Protein AF-A0A526QXQ3-F1 (afdb_monomer)

Mean predicted aligned error: 9.81 Å

Nearest PDB structures (foldseek):
  3kre-assembly1_A  TM=9.508E-01  e=3.553E-11  Ehrlichia chaffeensis str. Arkansas
  2gqs-assembly1_B  TM=9.693E-01  e=1.614E-09  Escherichia coli
  2ywv-assembly1_A  TM=9.754E-01  e=3.874E-09  Geobacillus kaustophilus
  3nua-assembly1_A  TM=9.742E-01  e=3.419E-09  Clostridium perfringens ATCC 13124
  4o7n-assembly1_A  TM=9.522E-01  e=7.329E-08  Pyrococcus horikoshii OT3

pLDDT: mean 88.48, std 16.42, range [39.19, 98.62]

Radius of gyration: 23.47 Å; Cα contacts (8 Å, |Δi|>4): 125; chains: 1; bounding box: 79×50×49 Å

Sequence (128 aa):
ITAFGWASPQEIDDVMALAIRVNDFLSGLFMGVGIQLADFKIECGRLFEGDMMRIVVADEISPDSCRLWDVNTQDKLDKDRFRRDMGGLVEAYQEVARRLGIMNENEPPRPTGPVLVASTEPPKGLKH

Structure (mmCIF, N/CA/C/O backbone):
data_AF-A0A526QXQ3-F1
#
_entry.id   AF-A0A526QXQ3-F1
#
loop_
_atom_site.group_PDB
_atom_site.id
_atom_site.type_symbol
_atom_site.label_atom_id
_atom_site.label_alt_id
_atom_site.label_comp_id
_atom_site.label_asym_id
_atom_site.label_entity_id
_atom_site.label_seq_id
_atom_site.pdbx_PDB_ins_code
_atom_site.Cartn_x
_atom_site.Cartn_y
_atom_site.Cartn_z
_atom_site.occupancy
_atom_site.B_iso_or_equiv
_atom_site.auth_seq_id
_atom_site.auth_comp_id
_atom_site.auth_asym_id
_atom_site.auth_atom_id
_atom_site.pdbx_PDB_model_num
ATOM 1 N N . ILE A 1 1 ? 14.243 -12.162 -9.653 1.00 90.50 1 ILE A N 1
ATOM 2 C CA . ILE A 1 1 ? 13.542 -11.261 -10.601 1.00 90.50 1 ILE A CA 1
ATOM 3 C C . ILE A 1 1 ? 14.246 -11.262 -11.959 1.00 90.50 1 ILE A C 1
ATOM 5 O O . ILE A 1 1 ? 13.691 -11.816 -12.898 1.00 90.50 1 ILE A O 1
ATOM 9 N N . THR A 1 2 ? 15.484 -10.764 -12.061 1.00 95.88 2 THR A N 1
ATOM 10 C CA . THR A 1 2 ? 16.239 -10.698 -13.333 1.00 95.88 2 THR A CA 1
ATOM 11 C C . THR A 1 2 ? 16.529 -12.065 -13.962 1.00 95.88 2 THR A C 1
ATOM 13 O O . THR A 1 2 ? 16.314 -12.239 -15.154 1.00 95.88 2 THR A O 1
ATOM 16 N N . ALA A 1 3 ? 16.928 -13.066 -13.167 1.00 97.12 3 ALA A N 1
ATOM 17 C CA . ALA A 1 3 ? 17.211 -14.425 -13.653 1.00 97.12 3 ALA A CA 1
ATOM 18 C C . ALA A 1 3 ? 16.010 -15.116 -14.332 1.00 97.12 3 ALA A C 1
ATOM 20 O O . ALA A 1 3 ? 16.196 -15.980 -15.179 1.00 97.12 3 ALA A O 1
ATOM 21 N N . PHE A 1 4 ? 14.785 -14.721 -13.971 1.00 96.88 4 PHE A N 1
ATOM 22 C CA . PHE A 1 4 ? 13.547 -15.237 -14.562 1.00 96.88 4 PHE A CA 1
ATOM 23 C C . PHE A 1 4 ? 12.994 -14.329 -15.673 1.00 96.88 4 PHE A C 1
ATOM 25 O O . PHE A 1 4 ? 11.927 -14.607 -16.211 1.00 96.88 4 PHE A O 1
ATOM 32 N N . GLY A 1 5 ? 13.681 -13.229 -16.001 1.00 95.69 5 GLY A N 1
ATOM 33 C CA . GLY A 1 5 ? 13.248 -12.285 -17.033 1.00 95.69 5 GLY A CA 1
ATOM 34 C C . GLY A 1 5 ? 11.968 -11.512 -16.701 1.00 95.69 5 GLY A C 1
ATOM 35 O O . GLY A 1 5 ? 11.345 -10.965 -17.602 1.00 95.69 5 GLY A O 1
ATOM 36 N N . TRP A 1 6 ? 11.545 -11.460 -15.432 1.00 96.75 6 TRP A N 1
ATOM 37 C CA . TRP A 1 6 ? 10.298 -10.780 -15.051 1.00 96.75 6 TRP A CA 1
ATOM 38 C C . TRP A 1 6 ? 10.405 -9.255 -15.151 1.00 96.75 6 TRP A C 1
ATOM 40 O O . TRP A 1 6 ? 9.455 -8.590 -15.567 1.00 96.75 6 TRP A O 1
ATOM 50 N N . ALA A 1 7 ? 11.573 -8.716 -14.801 1.00 96.81 7 ALA A N 1
ATOM 51 C CA . ALA A 1 7 ? 11.900 -7.304 -14.926 1.00 96.81 7 ALA A CA 1
ATOM 52 C C . ALA A 1 7 ? 13.401 -7.114 -15.176 1.00 96.81 7 ALA A C 1
ATOM 54 O O . ALA A 1 7 ? 14.230 -7.886 -14.673 1.00 96.81 7 ALA A O 1
ATOM 55 N N . SER A 1 8 ? 13.735 -6.088 -15.955 1.00 97.06 8 SER A N 1
ATOM 56 C CA . SER A 1 8 ? 15.105 -5.612 -16.156 1.00 97.06 8 SER A CA 1
ATOM 57 C C . SER A 1 8 ? 15.619 -4.863 -14.916 1.00 97.06 8 SER A C 1
ATOM 59 O O . SER A 1 8 ? 14.811 -4.411 -14.105 1.00 97.06 8 SER A O 1
ATOM 61 N N . PRO A 1 9 ? 16.945 -4.689 -14.749 1.00 97.50 9 PRO A N 1
ATOM 62 C CA . PRO A 1 9 ? 17.493 -3.876 -13.661 1.00 97.50 9 PRO A CA 1
ATOM 63 C C . PRO A 1 9 ? 16.900 -2.460 -13.598 1.00 97.50 9 PRO A C 1
ATOM 65 O O . PRO A 1 9 ? 16.506 -2.026 -12.524 1.00 97.50 9 PRO A O 1
ATOM 68 N N . GLN A 1 10 ? 16.732 -1.799 -14.750 1.00 96.50 10 GLN A N 1
ATOM 69 C CA . GLN A 1 10 ? 16.133 -0.463 -14.826 1.00 96.50 10 GLN A CA 1
ATOM 70 C C . GLN A 1 10 ? 14.687 -0.448 -14.312 1.00 96.50 10 GLN A C 1
ATOM 72 O O . GLN A 1 10 ? 14.309 0.422 -13.538 1.00 96.50 10 GLN A O 1
ATOM 77 N N . GLU A 1 11 ? 13.882 -1.441 -14.698 1.00 97.19 11 GLU A N 1
ATOM 78 C CA . GLU A 1 11 ? 12.501 -1.550 -14.215 1.00 97.19 11 GLU A CA 1
ATOM 79 C C . GLU A 1 11 ? 12.444 -1.823 -12.709 1.00 97.19 11 GLU A C 1
ATOM 81 O O . GLU A 1 11 ? 11.530 -1.355 -12.039 1.00 97.19 11 GLU A O 1
ATOM 86 N N . ILE A 1 12 ? 13.407 -2.570 -12.159 1.00 97.69 12 ILE A N 1
ATOM 87 C CA . ILE A 1 12 ? 13.500 -2.801 -10.712 1.00 97.69 12 ILE A CA 1
ATOM 88 C C . ILE A 1 12 ? 13.806 -1.488 -9.986 1.00 97.69 12 ILE A C 1
ATOM 90 O O . ILE A 1 12 ? 13.164 -1.208 -8.974 1.00 97.69 12 ILE A O 1
ATOM 94 N N . ASP A 1 13 ? 14.721 -0.670 -10.508 1.00 97.69 13 ASP A N 1
ATOM 95 C CA . ASP A 1 13 ? 15.025 0.651 -9.948 1.00 97.69 13 ASP A CA 1
ATOM 96 C C . ASP A 1 13 ? 13.797 1.574 -9.982 1.00 97.69 13 ASP A C 1
ATOM 98 O O . ASP A 1 13 ? 13.466 2.203 -8.971 1.00 97.69 13 ASP A O 1
ATOM 102 N N . ASP A 1 14 ? 13.053 1.581 -11.091 1.00 97.50 14 ASP A N 1
ATOM 103 C CA . ASP A 1 14 ? 11.811 2.350 -11.225 1.00 97.50 14 ASP A CA 1
ATOM 104 C C . ASP A 1 14 ? 10.724 1.862 -10.248 1.00 97.50 14 ASP A C 1
ATOM 106 O O . ASP A 1 14 ? 10.043 2.676 -9.617 1.00 97.50 14 ASP A O 1
ATOM 110 N N . VAL A 1 15 ? 10.577 0.541 -10.068 1.00 98.19 15 VAL A N 1
ATOM 111 C CA . VAL A 1 15 ? 9.657 -0.056 -9.081 1.00 98.19 15 VAL A CA 1
ATOM 112 C C . VAL A 1 15 ? 10.057 0.330 -7.655 1.00 98.19 15 VAL A C 1
ATOM 114 O O . VAL A 1 15 ? 9.186 0.685 -6.861 1.00 98.19 15 VAL A O 1
ATOM 117 N N . MET A 1 16 ? 11.350 0.302 -7.314 1.00 97.94 16 MET A N 1
ATOM 118 C CA . MET A 1 16 ? 11.830 0.704 -5.985 1.00 97.94 16 MET A CA 1
ATOM 119 C C . MET A 1 16 ? 11.553 2.184 -5.713 1.00 97.94 16 MET A C 1
ATOM 121 O O . MET A 1 16 ? 11.018 2.527 -4.657 1.00 97.94 16 MET A O 1
ATOM 125 N N . ALA A 1 17 ? 11.855 3.060 -6.674 1.00 98.12 17 ALA A N 1
ATOM 126 C CA . ALA A 1 17 ? 11.560 4.484 -6.558 1.00 98.12 17 ALA A CA 1
ATOM 127 C C . ALA A 1 17 ? 10.051 4.733 -6.407 1.00 98.12 17 ALA A C 1
ATOM 129 O O . ALA A 1 17 ? 9.626 5.535 -5.571 1.00 98.12 17 ALA A O 1
ATOM 130 N N . LEU A 1 18 ? 9.222 4.017 -7.172 1.00 97.94 18 LEU A N 1
ATOM 131 C CA . LEU A 1 18 ? 7.770 4.093 -7.061 1.00 97.94 18 LEU A CA 1
ATOM 132 C C . LEU A 1 18 ? 7.279 3.642 -5.680 1.00 97.94 18 LEU A C 1
ATOM 134 O O . LEU A 1 18 ? 6.473 4.351 -5.079 1.00 97.94 18 LEU A O 1
ATOM 138 N N . ALA A 1 19 ? 7.790 2.525 -5.157 1.00 98.12 19 ALA A N 1
ATOM 139 C CA . ALA A 1 19 ? 7.419 1.991 -3.849 1.00 98.12 19 ALA A CA 1
ATOM 140 C C . ALA A 1 19 ? 7.733 2.969 -2.706 1.00 98.12 19 ALA A C 1
ATOM 142 O O . ALA A 1 19 ? 6.893 3.159 -1.829 1.00 98.12 19 ALA A O 1
ATOM 143 N N . ILE A 1 20 ? 8.887 3.645 -2.741 1.00 98.31 20 ILE A N 1
ATOM 144 C CA . ILE A 1 20 ? 9.249 4.662 -1.737 1.00 98.31 20 ILE A CA 1
ATOM 145 C C . ILE A 1 20 ? 8.265 5.837 -1.779 1.00 98.31 20 ILE A C 1
ATOM 147 O O . ILE A 1 20 ? 7.744 6.245 -0.745 1.00 98.31 20 ILE A O 1
ATOM 151 N N . ARG A 1 21 ? 7.925 6.342 -2.971 1.00 98.19 21 ARG A N 1
ATOM 152 C CA . ARG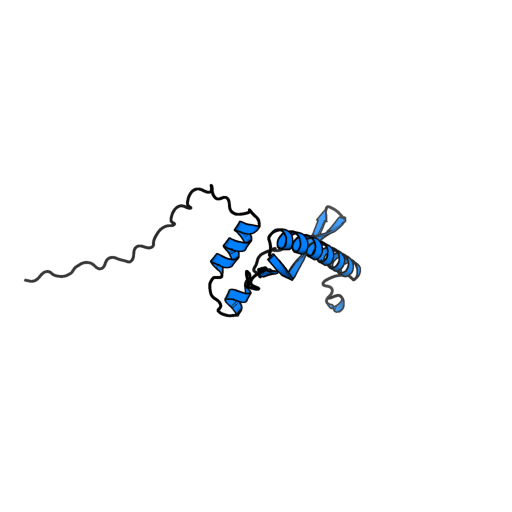 A 1 21 ? 6.947 7.439 -3.087 1.00 98.19 21 ARG A CA 1
ATOM 153 C C . ARG A 1 21 ? 5.551 7.031 -2.617 1.00 98.19 21 ARG A C 1
ATOM 155 O O . ARG A 1 21 ? 4.856 7.838 -2.007 1.00 98.19 21 ARG A O 1
ATOM 162 N N . VAL A 1 22 ? 5.131 5.800 -2.918 1.00 98.25 22 VAL A N 1
ATOM 163 C CA . VAL A 1 22 ? 3.859 5.249 -2.429 1.00 98.25 22 VAL A CA 1
ATOM 164 C C . VAL A 1 22 ? 3.879 5.166 -0.906 1.00 98.25 22 VAL A C 1
ATOM 166 O O . VAL A 1 22 ? 2.919 5.601 -0.276 1.00 98.25 22 VAL A O 1
ATOM 169 N N . ASN A 1 23 ? 4.976 4.683 -0.315 1.00 98.38 23 ASN A N 1
ATOM 170 C CA . ASN A 1 23 ? 5.151 4.646 1.133 1.00 98.38 23 ASN A CA 1
ATOM 171 C C . ASN A 1 23 ? 4.991 6.033 1.758 1.00 98.38 23 ASN A C 1
ATOM 173 O O . ASN A 1 23 ? 4.216 6.182 2.699 1.00 98.38 23 ASN A O 1
ATOM 177 N N . ASP A 1 24 ? 5.689 7.039 1.233 1.00 98.44 24 ASP A N 1
ATOM 178 C CA . ASP A 1 24 ? 5.654 8.397 1.779 1.00 98.44 24 ASP A CA 1
ATOM 179 C C . ASP A 1 24 ? 4.244 8.992 1.699 1.00 98.44 24 ASP A C 1
ATOM 181 O O . ASP A 1 24 ? 3.736 9.547 2.677 1.00 98.44 24 ASP A O 1
ATOM 185 N N . PHE A 1 25 ? 3.579 8.816 0.554 1.00 98.38 25 PHE A N 1
ATOM 186 C CA . PHE A 1 25 ? 2.218 9.298 0.353 1.00 98.38 25 PHE A CA 1
ATOM 187 C C . PHE A 1 25 ? 1.213 8.597 1.275 1.00 98.38 25 PHE A C 1
ATOM 189 O O . PHE A 1 25 ? 0.463 9.267 1.985 1.00 98.38 25 PHE A O 1
ATOM 196 N N . LEU A 1 26 ? 1.199 7.260 1.292 1.00 98.38 26 LEU A N 1
ATOM 197 C CA . LEU A 1 26 ? 0.247 6.488 2.094 1.00 98.38 26 LEU A CA 1
ATOM 198 C C . LEU A 1 26 ? 0.504 6.654 3.592 1.00 98.38 26 LEU A C 1
ATOM 200 O O . LEU A 1 26 ? -0.450 6.800 4.352 1.00 98.38 26 LEU A O 1
ATOM 204 N N . SER A 1 27 ? 1.767 6.695 4.020 1.00 98.25 27 SER A N 1
ATOM 205 C CA . SER A 1 27 ? 2.115 6.961 5.419 1.00 98.25 27 SER A CA 1
ATOM 206 C C . SER A 1 27 ? 1.587 8.323 5.854 1.00 98.25 27 SER A C 1
ATOM 208 O O . SER A 1 27 ? 0.934 8.415 6.888 1.00 98.25 27 SER A O 1
ATOM 210 N N . GLY A 1 28 ? 1.797 9.372 5.051 1.00 98.25 28 GLY A N 1
ATOM 211 C CA . GLY A 1 28 ? 1.253 10.701 5.335 1.00 98.25 28 GLY A CA 1
ATOM 212 C C . GLY A 1 28 ? -0.278 10.721 5.373 1.00 98.25 28 GLY A C 1
ATOM 213 O O . GLY A 1 28 ? -0.862 11.268 6.309 1.00 98.25 28 GLY A O 1
ATOM 214 N N . LEU A 1 29 ? -0.927 10.081 4.395 1.00 97.88 29 LEU A N 1
ATOM 215 C CA . LEU A 1 29 ? -2.385 9.980 4.300 1.00 97.88 29 LEU A CA 1
ATOM 216 C C . LEU A 1 29 ? -2.998 9.304 5.534 1.00 97.88 29 LEU A C 1
ATOM 218 O O . LEU A 1 29 ? -3.889 9.871 6.165 1.00 97.88 29 LEU A O 1
ATOM 222 N N . PHE A 1 30 ? -2.518 8.110 5.891 1.00 98.50 30 PHE A N 1
ATOM 223 C CA . PHE A 1 30 ? -3.051 7.352 7.023 1.00 98.50 30 PHE A CA 1
ATOM 224 C C . PHE A 1 30 ? -2.726 8.022 8.358 1.00 98.50 30 PHE A C 1
ATOM 226 O O . PHE A 1 30 ? -3.608 8.135 9.215 1.00 98.50 30 PHE A O 1
ATOM 233 N N . MET A 1 31 ? -1.511 8.554 8.521 1.00 98.31 31 MET A N 1
ATOM 234 C CA . MET A 1 31 ? -1.147 9.272 9.744 1.00 98.31 31 MET A CA 1
ATOM 235 C C . MET A 1 31 ? -2.011 10.516 9.948 1.00 98.31 31 MET A C 1
ATOM 237 O O . MET A 1 31 ? -2.409 10.796 11.079 1.00 98.31 31 MET A O 1
ATOM 241 N N . GLY A 1 32 ? -2.372 11.219 8.867 1.00 97.94 32 GLY A N 1
ATOM 242 C CA . GLY A 1 32 ? -3.285 12.365 8.906 1.00 97.94 32 GLY A CA 1
ATOM 243 C C . GLY A 1 32 ? -4.673 12.040 9.469 1.00 97.94 32 GLY A C 1
ATOM 244 O O . GLY A 1 32 ? -5.355 12.936 9.961 1.00 97.94 32 GLY A O 1
ATOM 245 N N . VAL A 1 33 ? -5.068 10.764 9.461 1.00 97.62 33 VAL A N 1
ATOM 246 C CA . VAL A 1 33 ? -6.343 10.276 10.007 1.00 97.62 33 VAL A CA 1
ATOM 247 C C . VAL A 1 33 ? -6.162 9.355 11.225 1.00 97.62 33 VAL A C 1
ATOM 249 O O . VAL A 1 33 ? -7.076 8.623 11.607 1.00 97.62 33 VAL A O 1
ATOM 252 N N . GLY A 1 34 ? -4.989 9.387 11.864 1.00 98.19 34 GLY A N 1
ATOM 253 C CA . GLY A 1 34 ? -4.710 8.638 13.094 1.00 98.19 34 GLY A CA 1
ATOM 254 C C . GLY A 1 34 ? -4.529 7.130 12.895 1.00 98.19 34 GLY A C 1
ATOM 255 O O . GLY A 1 34 ? -4.802 6.355 13.815 1.00 98.19 34 GLY A O 1
ATOM 256 N N . ILE A 1 35 ? -4.096 6.704 11.708 1.00 98.62 35 ILE A N 1
ATOM 257 C CA . ILE A 1 35 ? -3.782 5.310 11.379 1.00 98.62 35 ILE A CA 1
ATOM 258 C C . ILE A 1 35 ? -2.292 5.203 11.034 1.00 98.62 35 ILE A C 1
ATOM 260 O O . ILE A 1 35 ? -1.775 5.942 10.203 1.00 98.62 35 ILE A O 1
ATOM 264 N N . GLN A 1 36 ? -1.597 4.254 11.646 1.00 98.50 36 GLN A N 1
ATOM 265 C CA . GLN A 1 36 ? -0.233 3.892 11.298 1.00 98.50 36 GLN A CA 1
ATOM 266 C C . GLN A 1 36 ? -0.240 2.864 10.163 1.00 98.50 36 GLN A C 1
ATOM 268 O O . GLN A 1 36 ? -0.850 1.801 10.283 1.00 98.50 36 GLN A O 1
ATOM 273 N N . LEU A 1 37 ? 0.493 3.158 9.089 1.00 98.56 37 LEU A N 1
ATOM 274 C CA . LEU A 1 37 ? 0.829 2.184 8.054 1.00 98.56 37 LEU A CA 1
ATOM 275 C C . LEU A 1 37 ? 2.043 1.368 8.516 1.00 98.56 37 LEU A C 1
ATOM 277 O O . LEU A 1 37 ? 3.156 1.888 8.556 1.00 98.56 37 LEU A O 1
ATOM 281 N N . ALA A 1 38 ? 1.832 0.113 8.912 1.00 97.75 38 ALA A N 1
ATOM 282 C CA . ALA A 1 38 ? 2.914 -0.757 9.379 1.00 97.75 38 ALA A CA 1
ATOM 283 C C . ALA A 1 38 ? 3.716 -1.344 8.206 1.00 97.75 38 ALA A C 1
ATOM 285 O O . ALA A 1 38 ? 4.944 -1.341 8.232 1.00 97.75 38 ALA A O 1
ATOM 286 N N . ASP A 1 39 ? 3.015 -1.829 7.179 1.00 98.19 39 ASP A N 1
ATOM 287 C CA . ASP A 1 39 ? 3.564 -2.222 5.880 1.00 98.19 39 ASP A CA 1
ATOM 288 C C . ASP A 1 39 ? 2.453 -2.289 4.820 1.00 98.19 39 ASP A C 1
ATOM 290 O O . ASP A 1 39 ? 1.264 -2.175 5.132 1.00 98.19 39 ASP A O 1
ATOM 294 N N . PHE A 1 40 ? 2.845 -2.455 3.556 1.00 98.19 40 PHE A N 1
ATOM 295 C CA . PHE A 1 40 ? 1.928 -2.657 2.439 1.00 98.19 40 PHE A CA 1
ATOM 296 C C . PHE A 1 40 ? 2.555 -3.517 1.334 1.00 98.19 40 PHE A C 1
ATOM 298 O O . PHE A 1 40 ? 3.778 -3.630 1.220 1.00 98.19 40 PHE A O 1
ATOM 305 N N . LYS A 1 41 ? 1.701 -4.094 0.486 1.00 97.50 41 LYS A N 1
ATOM 306 C CA . LYS A 1 41 ? 2.052 -4.774 -0.767 1.00 97.50 41 LYS A CA 1
ATOM 307 C C . LYS A 1 41 ? 1.471 -3.980 -1.931 1.00 97.50 41 LYS A C 1
ATOM 309 O O . LYS A 1 41 ? 0.279 -3.698 -1.935 1.00 97.50 41 LYS A O 1
ATOM 314 N N . ILE A 1 42 ? 2.277 -3.705 -2.950 1.00 97.44 42 ILE A N 1
ATOM 315 C CA . ILE A 1 42 ? 1.793 -3.213 -4.246 1.00 97.44 42 ILE A CA 1
ATOM 316 C C . ILE A 1 42 ? 2.135 -4.190 -5.358 1.00 97.44 42 ILE A C 1
ATOM 318 O O . ILE A 1 42 ? 3.119 -4.926 -5.273 1.00 97.44 42 ILE A O 1
ATOM 322 N N . GLU A 1 43 ? 1.337 -4.154 -6.417 1.00 97.50 43 GLU A N 1
ATOM 323 C CA . GLU A 1 43 ? 1.687 -4.744 -7.704 1.00 97.50 43 GLU A CA 1
ATOM 324 C C . GLU A 1 43 ? 1.975 -3.626 -8.699 1.00 97.50 43 GLU A C 1
ATOM 326 O O . GLU A 1 43 ? 1.390 -2.544 -8.634 1.00 97.50 43 GLU A O 1
ATOM 331 N N . CYS A 1 44 ? 2.923 -3.870 -9.597 1.00 97.12 44 CYS A N 1
ATOM 332 C CA . CYS A 1 44 ? 3.318 -2.910 -10.616 1.00 97.12 44 CYS A CA 1
ATOM 333 C C . CYS A 1 44 ? 3.133 -3.526 -11.999 1.00 97.12 44 CYS A C 1
ATOM 335 O O . CYS A 1 44 ? 3.411 -4.708 -12.207 1.00 97.12 44 CYS A O 1
ATOM 337 N N . GLY A 1 45 ? 2.689 -2.707 -12.945 1.00 96.56 45 GLY A N 1
ATOM 338 C CA . GLY A 1 45 ? 2.496 -3.090 -14.337 1.00 96.56 45 GLY A CA 1
ATOM 339 C C . GLY A 1 45 ? 3.293 -2.204 -15.284 1.00 96.56 45 GLY A C 1
ATOM 340 O O . GLY A 1 45 ? 3.698 -1.095 -14.936 1.00 96.56 45 GLY A O 1
ATOM 341 N N . ARG A 1 46 ? 3.487 -2.698 -16.509 1.00 97.19 46 ARG A N 1
ATOM 342 C CA . ARG A 1 46 ? 3.984 -1.895 -17.630 1.00 97.19 46 ARG A CA 1
ATOM 343 C C . ARG A 1 46 ? 2.791 -1.268 -18.334 1.00 97.19 46 ARG A C 1
ATOM 345 O O . ARG A 1 46 ? 1.909 -1.990 -18.796 1.00 97.19 46 ARG A O 1
ATOM 352 N N . LEU A 1 47 ? 2.785 0.051 -18.438 1.00 97.19 47 LEU A N 1
ATOM 353 C CA . LEU A 1 47 ? 1.840 0.786 -19.266 1.00 97.19 47 LEU A CA 1
ATOM 354 C C . LEU A 1 47 ? 2.577 1.315 -20.495 1.00 97.19 47 LEU A C 1
ATOM 356 O O . LEU A 1 47 ? 3.588 2.005 -20.360 1.00 97.19 47 LEU A O 1
ATOM 360 N N . PHE A 1 48 ? 2.064 0.981 -21.678 1.00 96.69 48 PHE A N 1
ATOM 361 C CA . PHE A 1 48 ? 2.614 1.415 -22.958 1.00 96.69 48 PHE A CA 1
ATOM 362 C C . PHE A 1 48 ? 1.759 2.535 -23.550 1.00 96.69 48 PHE A C 1
ATOM 364 O O . PHE A 1 48 ? 0.542 2.398 -23.673 1.00 96.69 48 PHE A O 1
ATOM 371 N N . GLU A 1 49 ? 2.406 3.626 -23.940 1.00 94.69 49 GLU A N 1
ATOM 372 C CA . GLU A 1 49 ? 1.812 4.762 -24.644 1.00 94.69 49 GLU A CA 1
ATOM 373 C C . GLU A 1 49 ? 2.606 4.990 -25.935 1.00 94.69 49 GLU A C 1
ATOM 375 O O . GLU A 1 49 ? 3.619 5.691 -25.960 1.00 94.69 49 GLU A O 1
ATOM 380 N N . GLY A 1 50 ? 2.173 4.323 -27.010 1.00 94.25 50 GLY A N 1
ATOM 381 C CA . GLY A 1 50 ? 2.981 4.186 -28.223 1.00 94.25 50 GLY A CA 1
ATOM 382 C C . GLY A 1 50 ? 4.247 3.377 -27.933 1.00 94.25 50 GLY A C 1
ATOM 383 O O . GLY A 1 50 ? 4.169 2.300 -27.346 1.00 94.25 50 GLY A O 1
ATOM 384 N N . ASP A 1 51 ? 5.404 3.926 -28.302 1.00 94.38 51 ASP A N 1
ATOM 385 C CA . ASP A 1 51 ? 6.712 3.306 -28.045 1.00 94.38 51 ASP A CA 1
ATOM 386 C C . ASP A 1 51 ? 7.255 3.594 -26.632 1.00 94.38 51 ASP A C 1
ATOM 388 O O . ASP A 1 51 ? 8.301 3.072 -26.244 1.00 94.38 51 ASP A O 1
ATOM 392 N N . MET A 1 52 ? 6.571 4.432 -25.845 1.00 94.00 52 MET A N 1
ATOM 393 C CA . MET A 1 52 ? 6.976 4.741 -24.474 1.00 94.00 52 MET A CA 1
ATOM 394 C C . MET A 1 52 ? 6.411 3.709 -23.502 1.00 94.00 52 MET A C 1
ATOM 396 O O . MET A 1 52 ? 5.222 3.400 -23.533 1.00 94.00 52 MET A O 1
ATOM 400 N N . MET A 1 53 ? 7.253 3.224 -22.593 1.00 94.69 53 MET A N 1
ATOM 401 C CA . MET A 1 53 ? 6.862 2.323 -21.512 1.00 94.69 53 MET A CA 1
ATOM 402 C C . MET A 1 53 ? 7.122 2.999 -20.169 1.00 94.69 53 MET A C 1
ATOM 404 O O . MET A 1 53 ? 8.189 3.576 -19.960 1.00 94.69 53 MET A O 1
ATOM 408 N N . ARG A 1 54 ? 6.149 2.919 -19.259 1.00 95.38 54 ARG A N 1
ATOM 409 C CA . ARG A 1 54 ? 6.296 3.363 -17.870 1.00 95.38 54 ARG A CA 1
ATOM 410 C C . ARG A 1 54 ? 5.807 2.304 -16.893 1.00 95.38 54 ARG A C 1
ATOM 412 O O . ARG A 1 54 ? 4.804 1.633 -17.140 1.00 95.38 54 ARG A O 1
ATOM 419 N N . ILE A 1 55 ? 6.489 2.206 -15.757 1.00 97.31 55 ILE A N 1
ATOM 420 C CA . ILE A 1 55 ? 6.025 1.426 -14.611 1.00 97.31 55 ILE A CA 1
ATOM 421 C C . ILE A 1 55 ? 4.937 2.213 -13.875 1.00 97.31 55 ILE A C 1
ATOM 423 O O . ILE A 1 55 ? 5.108 3.394 -13.565 1.00 97.31 55 ILE A O 1
ATOM 427 N N . VAL A 1 56 ? 3.816 1.555 -13.590 1.00 97.12 56 VAL A N 1
ATOM 428 C CA . VAL A 1 56 ? 2.682 2.122 -12.846 1.00 97.12 56 VAL A CA 1
ATOM 429 C C . VAL A 1 56 ? 2.265 1.194 -11.711 1.00 97.12 56 VAL A C 1
ATOM 431 O O . VAL A 1 56 ? 2.439 -0.021 -11.811 1.00 97.12 56 VAL A O 1
ATOM 434 N N . VAL A 1 57 ? 1.689 1.761 -10.646 1.00 96.94 57 VAL A N 1
ATOM 435 C CA . VAL A 1 57 ? 0.984 0.970 -9.625 1.00 96.94 57 VAL A CA 1
ATOM 436 C C . VAL A 1 57 ? -0.259 0.360 -10.271 1.00 96.94 57 VAL A C 1
ATOM 438 O O . VAL A 1 57 ? -0.971 1.042 -11.010 1.00 96.94 57 VAL A O 1
ATOM 441 N N . ALA A 1 58 ? -0.497 -0.915 -10.003 1.00 95.69 58 ALA A N 1
ATOM 442 C CA . ALA A 1 58 ? -1.653 -1.680 -10.449 1.00 95.69 58 ALA A CA 1
ATOM 443 C C . ALA A 1 58 ? -2.349 -2.337 -9.240 1.00 95.69 58 ALA A C 1
ATOM 445 O O . ALA A 1 58 ? -1.951 -2.103 -8.098 1.00 95.69 58 ALA A O 1
ATOM 446 N N . ASP A 1 59 ? -3.357 -3.175 -9.507 1.00 95.06 59 ASP A N 1
ATOM 447 C CA . ASP A 1 59 ? -4.133 -3.907 -8.493 1.00 95.06 59 ASP A CA 1
ATOM 448 C C . ASP A 1 59 ? -4.880 -2.954 -7.532 1.00 95.06 59 ASP A C 1
ATOM 450 O O . ASP A 1 59 ? -5.523 -2.005 -7.995 1.00 95.06 59 ASP A O 1
ATOM 454 N N . GLU A 1 60 ? -4.825 -3.192 -6.220 1.00 95.38 60 GLU A N 1
ATOM 455 C CA . GLU A 1 60 ? -5.580 -2.448 -5.215 1.00 95.38 60 GLU A 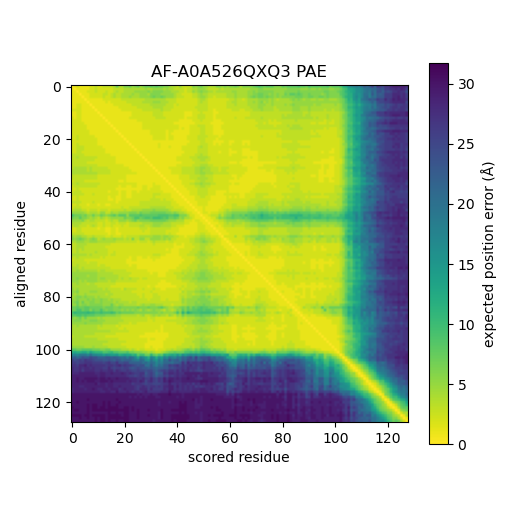CA 1
ATOM 456 C C . GLU A 1 60 ? -4.724 -1.926 -4.053 1.00 95.38 60 GLU A C 1
ATOM 458 O O . GLU A 1 60 ? -3.744 -2.539 -3.618 1.00 95.38 60 GLU A O 1
ATOM 463 N N . ILE A 1 61 ? -5.172 -0.805 -3.482 1.00 95.31 61 ILE A N 1
ATOM 464 C CA . ILE A 1 61 ? -4.722 -0.300 -2.183 1.00 95.31 61 ILE A CA 1
ATOM 465 C C . ILE A 1 61 ? -5.914 -0.374 -1.232 1.00 95.31 61 ILE A C 1
ATOM 467 O O . ILE A 1 61 ? -6.863 0.402 -1.353 1.00 95.31 61 ILE A O 1
ATOM 471 N N . SER A 1 62 ? -5.880 -1.329 -0.309 1.00 96.06 62 SER A N 1
ATOM 472 C CA . SER A 1 62 ? -6.994 -1.650 0.582 1.00 96.06 62 SER A CA 1
ATOM 473 C C . SER A 1 62 ? -6.469 -2.156 1.937 1.00 96.06 62 SER A C 1
ATOM 475 O O . SER A 1 62 ? -5.281 -2.467 2.064 1.00 96.06 62 SER A O 1
ATOM 477 N N . PRO A 1 63 ? -7.322 -2.303 2.966 1.00 96.44 63 PRO A N 1
ATOM 478 C CA . PRO A 1 63 ? -6.927 -2.988 4.199 1.00 96.44 63 PRO A CA 1
ATOM 479 C C . PRO A 1 63 ? -6.587 -4.487 4.008 1.00 96.44 63 PRO A C 1
ATOM 481 O O . PRO A 1 63 ? -6.135 -5.138 4.949 1.00 96.44 63 PRO A O 1
ATOM 484 N N . ASP A 1 64 ? -6.770 -5.057 2.808 1.00 96.31 64 ASP A N 1
ATOM 485 C CA . ASP A 1 64 ? -6.247 -6.384 2.460 1.00 96.31 64 ASP A CA 1
ATOM 486 C C . ASP A 1 64 ? -4.757 -6.335 2.098 1.00 96.31 64 ASP A C 1
ATOM 488 O O . ASP A 1 64 ? -4.011 -7.255 2.467 1.00 96.31 64 ASP A O 1
ATOM 492 N N . SER A 1 65 ? -4.335 -5.284 1.382 1.00 96.44 65 SER A N 1
ATOM 493 C CA . SER A 1 65 ? -2.962 -5.084 0.904 1.00 96.44 65 SER A CA 1
ATOM 494 C C . SER A 1 65 ? -2.088 -4.235 1.837 1.00 96.44 65 SER A C 1
ATOM 496 O O . SER A 1 65 ? -0.870 -4.218 1.659 1.00 96.44 65 SER A O 1
ATOM 498 N N . CYS A 1 66 ? -2.667 -3.616 2.870 1.00 97.94 66 CYS A N 1
ATOM 499 C CA . CYS A 1 66 ? -1.970 -2.810 3.878 1.00 97.94 66 CYS A CA 1
ATOM 500 C C . CYS A 1 66 ? -2.187 -3.347 5.299 1.00 97.94 66 CYS A C 1
ATOM 502 O O . CYS A 1 66 ? -3.304 -3.724 5.647 1.00 97.94 66 CYS A O 1
ATOM 504 N N . ARG A 1 67 ? -1.159 -3.298 6.158 1.00 98.38 67 ARG A N 1
ATOM 505 C CA . ARG A 1 67 ? -1.327 -3.419 7.616 1.00 98.38 67 ARG A CA 1
ATOM 506 C C . ARG A 1 67 ? -1.516 -2.043 8.239 1.00 98.38 67 ARG A C 1
ATOM 508 O O . ARG A 1 67 ? -0.638 -1.186 8.137 1.00 98.38 67 ARG A O 1
ATOM 515 N N . LEU A 1 68 ? -2.666 -1.850 8.875 1.00 98.56 68 LEU A N 1
ATOM 516 C CA . LEU A 1 68 ? -3.171 -0.557 9.327 1.00 98.56 68 LEU A CA 1
ATOM 517 C C . LEU A 1 68 ? -3.508 -0.642 10.807 1.00 98.56 68 LEU A C 1
ATOM 519 O O . LEU A 1 68 ? -4.414 -1.382 11.189 1.00 98.56 68 LEU A O 1
ATOM 523 N N . TRP A 1 69 ? -2.798 0.102 11.648 1.00 98.38 69 TRP A N 1
ATOM 524 C CA . TRP A 1 69 ? -2.999 0.065 13.097 1.00 98.38 69 TRP A CA 1
ATOM 525 C C . TRP A 1 69 ? -3.484 1.415 13.599 1.00 98.38 69 TRP A C 1
ATOM 527 O O . TRP A 1 69 ? -2.963 2.457 13.210 1.00 98.38 69 TRP A O 1
ATOM 537 N N . ASP A 1 70 ? -4.482 1.419 14.470 1.00 98.25 70 ASP A N 1
ATOM 538 C CA . ASP A 1 70 ? -4.894 2.645 15.140 1.00 98.25 70 ASP A CA 1
ATOM 539 C C . ASP A 1 70 ? -3.745 3.164 16.019 1.00 98.25 70 ASP A C 1
ATOM 541 O O . ASP A 1 70 ? -3.200 2.429 16.844 1.00 98.25 70 ASP A O 1
ATOM 545 N N . VAL A 1 71 ? -3.365 4.433 15.855 1.00 98.25 71 VAL A N 1
ATOM 546 C CA . VAL A 1 71 ? -2.176 4.989 16.528 1.00 98.25 71 VAL A CA 1
ATOM 547 C C . VAL A 1 71 ? -2.325 4.980 18.054 1.00 98.25 71 VAL A C 1
ATOM 549 O O . VAL A 1 71 ? -1.351 4.736 18.767 1.00 98.25 71 VAL A O 1
ATOM 552 N N . ASN A 1 72 ? -3.538 5.213 18.563 1.00 97.62 72 ASN A N 1
ATOM 553 C CA . ASN A 1 72 ? -3.786 5.374 19.997 1.00 97.62 72 ASN A CA 1
ATOM 554 C C . ASN A 1 72 ? -3.941 4.031 20.714 1.00 97.62 72 ASN A C 1
ATOM 556 O O . ASN A 1 72 ? -3.466 3.860 21.834 1.00 97.62 72 ASN A O 1
ATOM 560 N N . THR A 1 73 ? -4.637 3.091 20.082 1.00 97.50 73 THR A N 1
ATOM 561 C CA . THR A 1 73 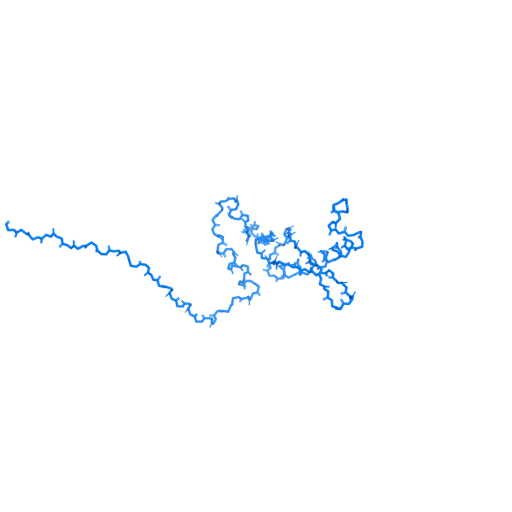? -5.031 1.813 20.692 1.00 97.50 73 THR A CA 1
ATOM 562 C C . THR A 1 73 ? -4.166 0.643 20.245 1.00 97.50 73 THR A C 1
ATOM 564 O O . THR A 1 73 ? -4.193 -0.403 20.890 1.00 97.50 73 THR A O 1
ATOM 567 N N . GLN A 1 74 ? -3.399 0.811 19.162 1.00 96.12 74 GLN A N 1
ATOM 568 C CA . GLN A 1 74 ? -2.677 -0.262 18.472 1.00 96.12 74 GLN A CA 1
ATOM 569 C C . GLN A 1 74 ? -3.606 -1.377 17.958 1.00 96.12 74 GLN A C 1
ATOM 571 O O . GLN A 1 74 ? -3.154 -2.490 17.670 1.00 96.12 74 GLN A O 1
ATOM 576 N N . ASP A 1 75 ? -4.910 -1.095 17.840 1.00 96.75 75 ASP A N 1
ATOM 577 C CA . ASP A 1 75 ? -5.865 -2.047 17.289 1.00 96.75 75 ASP A CA 1
ATOM 578 C C . ASP A 1 75 ? -5.660 -2.205 15.778 1.00 96.75 75 ASP A C 1
ATOM 580 O O . ASP A 1 75 ? -5.331 -1.248 15.073 1.00 96.75 75 ASP A O 1
ATOM 584 N N . LYS A 1 76 ? -5.846 -3.425 15.269 1.00 97.62 76 LYS A N 1
ATOM 585 C CA . LYS A 1 76 ? -5.634 -3.729 13.849 1.00 97.62 76 LYS A CA 1
ATOM 586 C C . LYS A 1 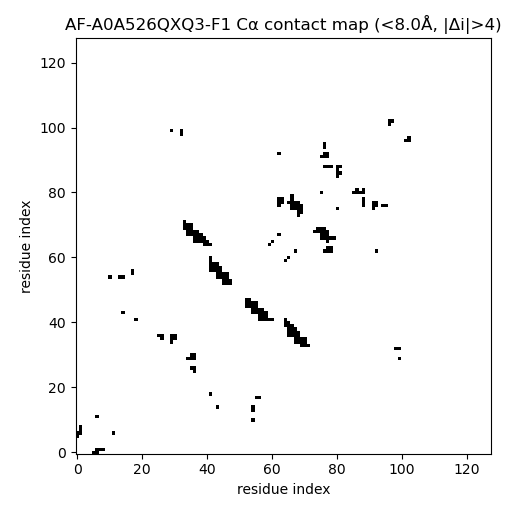76 ? -6.892 -3.415 13.061 1.00 97.62 76 LYS A C 1
ATOM 588 O O . LYS A 1 76 ? -7.953 -3.949 13.373 1.00 97.62 76 LYS A O 1
ATOM 593 N N . LEU A 1 77 ? -6.763 -2.614 12.015 1.00 97.50 77 LEU A N 1
ATOM 594 C CA . LEU A 1 77 ? -7.852 -2.187 11.137 1.00 97.50 77 LEU A CA 1
ATOM 595 C C . LEU A 1 77 ? -7.805 -2.877 9.761 1.00 97.50 77 LEU A C 1
ATOM 597 O O . LEU A 1 77 ? -8.444 -2.435 8.811 1.00 97.50 77 LEU A O 1
ATOM 601 N N . ASP A 1 78 ? -7.027 -3.952 9.656 1.00 96.06 78 ASP A N 1
ATOM 602 C CA . ASP A 1 78 ? -6.707 -4.647 8.413 1.00 96.06 78 ASP A CA 1
ATOM 603 C C . ASP A 1 78 ? -7.049 -6.146 8.455 1.00 96.06 78 ASP A C 1
ATOM 605 O O . ASP A 1 78 ? -7.573 -6.679 9.442 1.00 96.06 78 ASP A O 1
ATOM 609 N N . LYS A 1 79 ? -6.733 -6.853 7.367 1.00 95.06 79 LYS A N 1
ATOM 610 C CA . LYS A 1 79 ? -6.999 -8.288 7.194 1.00 95.06 79 LYS A CA 1
ATOM 611 C C . LYS A 1 79 ? -6.378 -9.189 8.264 1.00 95.06 79 LYS A C 1
ATOM 613 O O . LYS A 1 79 ? -6.826 -10.328 8.421 1.00 95.06 79 LYS A O 1
ATOM 618 N N . ASP A 1 80 ? -5.400 -8.727 9.048 1.00 94.25 80 ASP A N 1
ATOM 619 C CA . ASP A 1 80 ? -4.911 -9.468 10.217 1.00 94.25 80 ASP A CA 1
ATOM 620 C C . ASP A 1 80 ? -6.028 -9.791 11.216 1.00 94.25 80 ASP A C 1
ATOM 622 O O . 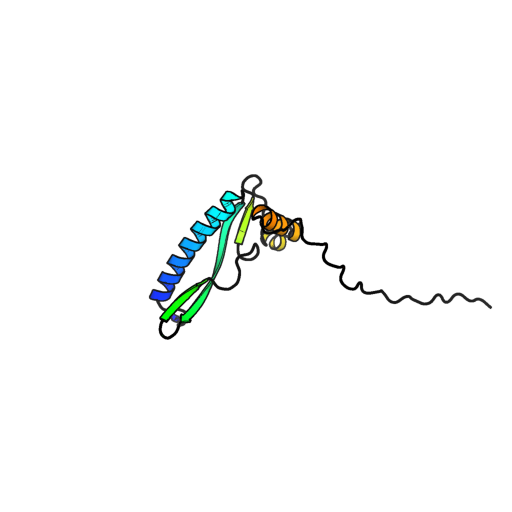ASP A 1 80 ? -5.919 -10.807 11.905 1.00 94.25 80 ASP A O 1
ATOM 626 N N . ARG A 1 81 ? -7.116 -9.009 11.274 1.00 95.12 81 ARG A N 1
ATOM 627 C CA . ARG A 1 81 ? -8.271 -9.356 12.116 1.00 95.12 81 ARG A CA 1
ATOM 628 C C . ARG A 1 81 ? -8.884 -10.697 11.730 1.00 95.12 81 ARG A C 1
ATOM 630 O O . ARG A 1 81 ? -9.256 -11.469 12.607 1.00 95.12 81 ARG A O 1
ATOM 637 N N . PHE A 1 82 ? -8.949 -10.991 10.433 1.00 93.69 82 PHE A N 1
ATOM 638 C CA . PHE A 1 82 ? -9.386 -12.292 9.937 1.00 93.69 82 PHE A CA 1
ATOM 639 C C . PHE A 1 82 ? -8.306 -13.356 10.144 1.00 93.69 82 PHE A C 1
ATOM 641 O O . PHE A 1 82 ? -8.597 -14.425 10.662 1.00 93.69 82 PHE A O 1
ATOM 648 N N . ARG A 1 83 ? -7.041 -13.054 9.810 1.00 92.00 83 ARG A N 1
ATOM 649 C CA . ARG A 1 83 ? -5.932 -14.026 9.937 1.00 92.00 83 ARG A CA 1
ATOM 650 C C . ARG A 1 83 ? -5.696 -14.500 11.375 1.00 92.00 83 ARG A C 1
ATOM 652 O O . ARG A 1 83 ? -5.100 -15.554 11.566 1.00 92.00 83 ARG A O 1
ATOM 659 N N . ARG A 1 84 ? -6.081 -13.692 12.365 1.00 92.88 84 ARG A N 1
ATOM 660 C CA . ARG A 1 84 ? -5.878 -13.951 13.798 1.00 92.88 84 ARG A CA 1
ATOM 661 C C . ARG A 1 84 ? -7.189 -14.144 14.568 1.00 92.88 84 ARG A C 1
ATOM 663 O O . ARG A 1 84 ? -7.172 -14.009 15.787 1.00 92.88 84 ARG A O 1
ATOM 670 N N . ASP A 1 85 ? -8.302 -14.386 13.873 1.00 92.81 85 ASP A N 1
ATOM 671 C CA . ASP A 1 85 ? -9.626 -14.634 14.467 1.00 92.81 85 ASP A CA 1
ATOM 672 C C . ASP A 1 85 ? -10.079 -13.564 15.487 1.00 92.81 85 ASP A C 1
ATOM 674 O O . ASP A 1 85 ? -10.745 -13.852 16.479 1.00 92.81 85 ASP A O 1
ATOM 678 N N . MET A 1 86 ? -9.731 -12.295 15.247 1.00 93.19 86 MET A N 1
ATOM 679 C CA . MET A 1 86 ? -10.044 -11.165 1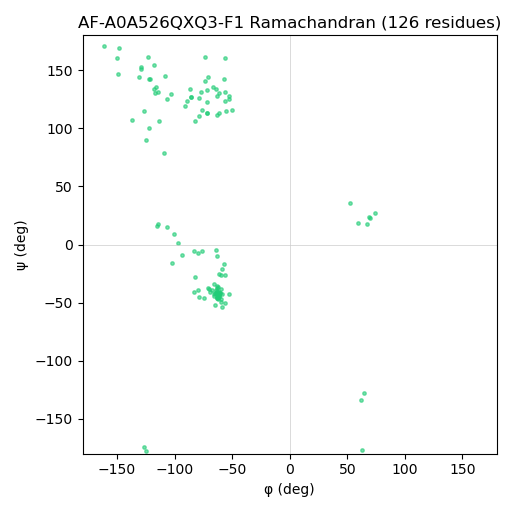6.139 1.00 93.19 86 MET A CA 1
ATOM 680 C C . MET A 1 86 ? -11.487 -10.653 15.988 1.00 93.19 86 MET A C 1
ATOM 682 O O . MET A 1 86 ? -11.907 -9.768 16.736 1.00 93.19 86 MET A O 1
ATOM 686 N N . GLY A 1 87 ? -12.233 -11.158 14.998 1.00 92.88 87 GLY A N 1
ATOM 687 C CA . GLY A 1 87 ? -13.559 -10.656 14.625 1.00 92.88 87 GLY A CA 1
ATOM 688 C C . GLY A 1 87 ? -13.534 -9.201 14.135 1.00 92.88 87 GLY A C 1
ATOM 689 O O . GLY A 1 87 ? -12.476 -8.586 14.018 1.00 92.88 87 GLY A O 1
ATOM 690 N N . GLY A 1 88 ? -14.702 -8.629 13.836 1.00 94.06 88 GLY A N 1
ATOM 691 C CA . GLY A 1 88 ? -14.824 -7.192 13.556 1.00 94.06 88 GLY A CA 1
ATOM 692 C C . GLY A 1 88 ? -14.178 -6.710 12.247 1.00 94.06 88 GLY A C 1
ATOM 693 O O . GLY A 1 88 ? -13.748 -5.562 12.164 1.00 94.06 88 GLY A O 1
ATOM 694 N N . LEU A 1 89 ? -14.001 -7.594 11.255 1.00 93.62 89 LEU A N 1
ATOM 695 C CA . LEU A 1 89 ? -13.302 -7.261 10.006 1.00 93.62 89 LEU A CA 1
ATOM 696 C C . LEU A 1 89 ? -14.028 -6.156 9.227 1.00 93.62 89 LEU A C 1
ATOM 698 O O . LEU A 1 89 ? -13.401 -5.207 8.767 1.00 93.62 89 LEU A O 1
ATOM 702 N N . VAL A 1 90 ? -15.349 -6.283 9.083 1.00 94.44 90 VAL A N 1
ATOM 703 C CA . VAL A 1 90 ? -16.153 -5.330 8.310 1.00 94.44 90 VAL A CA 1
ATOM 704 C C . VAL A 1 90 ? -16.138 -3.966 8.994 1.00 94.44 90 VAL A C 1
ATOM 706 O O . VAL A 1 90 ? -15.916 -2.955 8.338 1.00 94.44 90 VAL A O 1
ATOM 709 N N . GLU A 1 91 ? -16.299 -3.941 10.312 1.00 94.69 91 GLU A N 1
ATOM 710 C CA . GLU A 1 91 ? -16.299 -2.739 11.142 1.00 94.69 91 GLU A CA 1
ATOM 711 C C . GLU A 1 91 ? -14.953 -2.011 11.072 1.00 94.69 91 GLU A C 1
ATOM 713 O O . GLU A 1 91 ? -14.915 -0.793 10.912 1.00 94.69 91 GLU A O 1
ATOM 718 N N . ALA A 1 92 ? -13.842 -2.752 11.103 1.00 95.69 92 ALA A N 1
ATOM 719 C CA . ALA A 1 92 ? -12.511 -2.192 10.894 1.00 95.69 92 ALA A CA 1
ATOM 720 C C . ALA A 1 92 ? -12.375 -1.506 9.524 1.00 95.69 92 ALA A C 1
ATOM 722 O O . ALA A 1 92 ? -11.843 -0.400 9.431 1.00 95.69 92 ALA A O 1
ATOM 723 N N . TYR A 1 93 ? -12.898 -2.122 8.462 1.00 95.56 93 TYR A N 1
ATOM 724 C CA . TYR A 1 93 ? -12.807 -1.573 7.105 1.00 95.56 93 TYR A CA 1
ATOM 725 C C . TYR A 1 93 ? -13.694 -0.335 6.958 1.00 95.56 93 TYR A C 1
ATOM 727 O O . TYR A 1 93 ? -13.299 0.648 6.327 1.00 95.56 93 TYR A O 1
ATOM 735 N N . GLN A 1 94 ? -14.876 -0.361 7.578 1.00 95.31 94 GLN A N 1
ATOM 736 C CA . GLN A 1 94 ? -15.760 0.797 7.658 1.00 95.31 94 GLN A CA 1
ATOM 737 C C . GLN A 1 94 ? -15.091 1.953 8.399 1.00 95.31 94 GLN A C 1
ATOM 739 O O . GLN A 1 94 ? -15.179 3.090 7.944 1.00 95.31 94 GLN A O 1
ATOM 744 N N . GLU A 1 95 ? -14.369 1.673 9.484 1.00 95.62 95 GLU A N 1
ATOM 745 C CA . GLU A 1 95 ? -13.652 2.697 10.240 1.00 95.62 95 GLU A CA 1
ATOM 746 C C . GLU A 1 95 ? -12.530 3.344 9.418 1.00 95.62 95 GLU A C 1
ATOM 748 O O . GLU A 1 95 ? 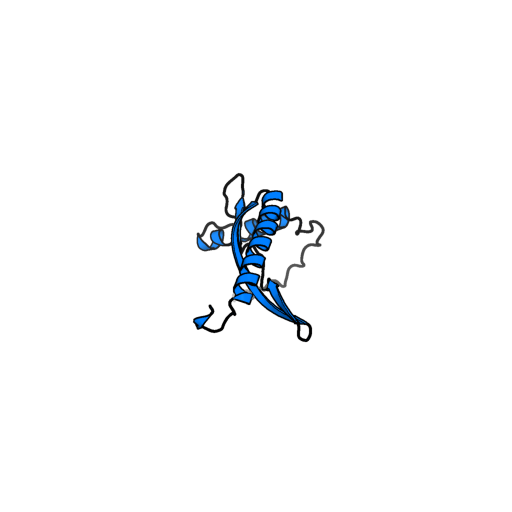-12.411 4.572 9.413 1.00 95.62 95 GLU A O 1
ATOM 753 N N . VAL A 1 96 ? -11.758 2.559 8.656 1.00 96.62 96 VAL A N 1
ATOM 754 C CA . VAL A 1 96 ? -10.762 3.101 7.713 1.00 96.62 96 VAL A CA 1
ATOM 755 C C . VAL A 1 96 ? -11.438 4.002 6.674 1.00 96.62 96 VAL A C 1
ATOM 757 O O . VAL A 1 96 ? -11.014 5.141 6.474 1.00 96.62 96 VAL A O 1
ATOM 760 N N . ALA A 1 97 ? -12.521 3.535 6.046 1.00 95.25 97 ALA A N 1
ATOM 761 C CA . ALA A 1 97 ? -13.243 4.300 5.027 1.00 95.25 97 ALA A CA 1
ATOM 762 C C . ALA A 1 97 ? -13.867 5.592 5.583 1.00 95.25 97 ALA A C 1
ATOM 764 O O . ALA A 1 97 ? -13.818 6.634 4.926 1.00 95.25 97 ALA A O 1
ATOM 765 N N . ARG A 1 98 ? -14.420 5.543 6.800 1.00 95.50 98 ARG A N 1
ATOM 766 C CA . ARG A 1 98 ? -14.988 6.696 7.508 1.00 95.50 98 ARG A CA 1
ATOM 767 C C . ARG A 1 98 ? -13.914 7.737 7.809 1.00 95.50 98 ARG A C 1
ATOM 769 O O . ARG A 1 98 ? -14.118 8.916 7.539 1.00 95.50 98 ARG A O 1
ATOM 776 N N . ARG A 1 99 ? -12.755 7.312 8.322 1.00 95.88 99 ARG A N 1
ATOM 777 C CA . ARG A 1 99 ? -11.617 8.197 8.623 1.00 95.88 99 ARG A CA 1
ATOM 778 C C . ARG A 1 99 ? -11.042 8.865 7.379 1.00 95.88 99 ARG A C 1
ATOM 780 O O . ARG A 1 99 ? -10.694 10.038 7.436 1.00 95.88 99 ARG A O 1
ATOM 787 N N . LEU A 1 100 ? -10.995 8.145 6.260 1.00 95.19 100 LEU A N 1
ATOM 788 C CA . LEU A 1 100 ? -10.587 8.690 4.962 1.00 95.19 100 LEU A CA 1
ATOM 789 C C . LEU A 1 100 ? -11.667 9.561 4.292 1.00 95.19 100 LEU A C 1
ATOM 791 O O . LEU A 1 100 ? -11.406 10.134 3.238 1.00 95.19 100 LEU A O 1
ATOM 795 N N . GLY A 1 101 ? -12.871 9.658 4.866 1.00 93.00 101 GLY A N 1
ATOM 796 C CA . GLY A 1 101 ? -13.978 10.434 4.299 1.00 93.00 101 GLY A CA 1
ATOM 797 C C . GLY A 1 101 ? -14.570 9.839 3.016 1.00 93.00 101 GLY A C 1
ATOM 798 O O . GLY A 1 101 ? -15.158 10.565 2.222 1.00 93.00 101 GLY A O 1
ATOM 799 N N . ILE A 1 102 ? -14.403 8.532 2.786 1.00 89.12 102 ILE A N 1
ATOM 800 C CA . ILE A 1 102 ? -14.885 7.835 1.578 1.00 89.12 102 ILE A CA 1
ATOM 801 C C . ILE A 1 102 ? -16.372 7.472 1.708 1.00 89.12 102 ILE A C 1
ATOM 803 O O . ILE A 1 102 ? -17.087 7.375 0.710 1.00 89.12 102 ILE A O 1
ATOM 807 N N . MET A 1 103 ? -16.856 7.270 2.936 1.00 76.12 103 MET A N 1
ATOM 808 C CA . MET A 1 103 ? -18.269 6.992 3.178 1.00 76.12 103 MET A CA 1
ATOM 809 C C . MET A 1 103 ? -19.099 8.271 3.066 1.00 76.12 103 MET A C 1
ATOM 811 O O . MET A 1 103 ? -18.959 9.185 3.874 1.00 76.12 103 MET A O 1
ATOM 815 N N . ASN A 1 104 ? -19.999 8.310 2.084 1.00 59.81 104 ASN A N 1
ATOM 816 C CA . ASN A 1 104 ? -21.045 9.322 2.019 1.00 59.81 104 ASN A CA 1
ATOM 817 C C . ASN A 1 104 ? -22.163 8.946 2.997 1.00 59.81 104 ASN A C 1
ATOM 819 O O . ASN A 1 104 ? -22.936 8.029 2.736 1.00 59.81 104 ASN A O 1
ATOM 823 N N . GLU A 1 105 ? -22.312 9.704 4.082 1.00 62.56 105 GLU A N 1
ATOM 824 C CA . GLU A 1 105 ? -23.436 9.553 5.024 1.00 62.56 105 GLU A CA 1
ATOM 825 C C . GLU A 1 105 ? -24.812 9.846 4.377 1.00 62.56 105 GLU A C 1
ATOM 827 O O . GLU A 1 105 ? -25.850 9.553 4.961 1.00 62.56 105 GLU A O 1
ATOM 832 N N . ASN A 1 106 ? -24.824 10.382 3.148 1.00 57.56 106 ASN A N 1
ATOM 833 C CA . ASN A 1 106 ? -26.018 10.715 2.361 1.00 57.56 106 ASN A CA 1
ATOM 834 C C . ASN A 1 106 ? -26.378 9.679 1.277 1.00 57.56 106 ASN A C 1
ATOM 836 O O . ASN A 1 106 ? -27.222 9.961 0.423 1.00 57.56 106 ASN A O 1
ATOM 840 N N . GLU A 1 107 ? -25.737 8.508 1.246 1.00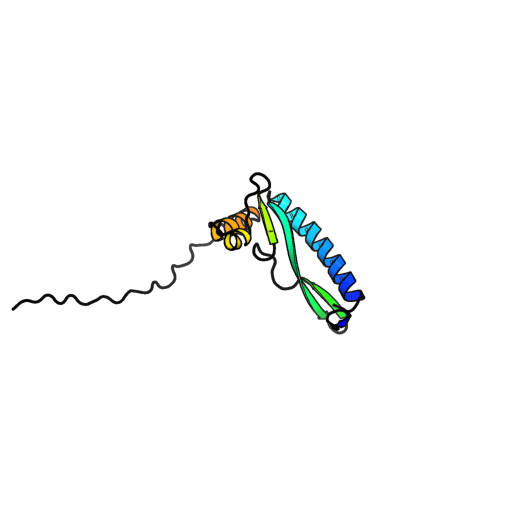 54.44 107 GLU A N 1
ATOM 841 C CA . GLU A 1 107 ? -26.113 7.467 0.286 1.00 54.44 107 GLU A CA 1
ATOM 842 C C . GLU A 1 107 ? -27.471 6.857 0.700 1.00 54.44 107 GLU A C 1
ATOM 844 O O . GLU A 1 107 ? -27.610 6.400 1.839 1.00 54.44 107 GLU A O 1
ATOM 849 N N . PRO A 1 108 ? -28.508 6.871 -0.168 1.00 55.53 108 PRO A N 1
ATOM 850 C CA . PRO A 1 108 ? -29.798 6.286 0.176 1.00 55.53 108 PRO A CA 1
ATOM 851 C C . PRO A 1 108 ? -29.603 4.809 0.550 1.00 55.53 108 PRO A C 1
ATOM 853 O O . PRO A 1 108 ? -28.774 4.134 -0.069 1.00 55.53 108 PRO A O 1
ATOM 856 N N . PRO A 1 109 ? -30.343 4.289 1.549 1.00 62.47 109 PRO A N 1
ATOM 857 C CA . PRO A 1 109 ? -30.160 2.922 2.015 1.00 62.47 109 PRO A CA 1
ATOM 858 C C . PRO A 1 109 ? -30.241 1.966 0.826 1.00 62.47 109 PRO A C 1
ATOM 860 O O . PRO A 1 109 ? -31.210 2.000 0.061 1.00 62.47 109 PRO A O 1
ATOM 863 N N . ARG A 1 110 ? -29.198 1.139 0.650 1.00 61.88 110 ARG A N 1
ATOM 864 C CA . ARG A 1 110 ? -29.163 0.140 -0.422 1.00 61.88 110 ARG A CA 1
ATOM 865 C C . ARG A 1 110 ? -30.446 -0.691 -0.337 1.00 61.88 110 ARG A C 1
ATOM 867 O O . ARG A 1 110 ? -30.748 -1.189 0.751 1.00 61.88 110 ARG A O 1
ATOM 874 N N . PRO A 1 111 ? -31.206 -0.840 -1.437 1.00 62.69 111 PRO A N 1
ATOM 875 C CA . PRO A 1 111 ? -32.419 -1.637 -1.414 1.00 62.69 111 PRO A CA 1
ATOM 876 C C . PRO A 1 111 ? -32.062 -3.044 -0.941 1.00 62.69 111 PRO A C 1
ATOM 878 O O . PRO A 1 111 ? -31.083 -3.636 -1.406 1.00 62.69 111 PRO A O 1
ATOM 881 N N . THR A 1 112 ? -32.826 -3.558 0.020 1.00 65.75 112 THR A N 1
ATOM 882 C CA . THR A 1 112 ? -32.684 -4.928 0.497 1.00 65.75 112 THR A CA 1
ATOM 883 C C . THR A 1 112 ? -32.810 -5.858 -0.703 1.00 65.75 112 THR A C 1
ATOM 885 O O . THR A 1 112 ? -33.840 -5.903 -1.375 1.00 65.75 112 THR A O 1
ATOM 888 N N . GLY A 1 113 ? -31.717 -6.559 -1.013 1.00 68.44 113 GLY A N 1
ATOM 889 C CA . GLY A 1 113 ? -31.710 -7.583 -2.047 1.00 68.44 113 GLY A CA 1
ATOM 890 C C . GLY A 1 113 ? -32.774 -8.650 -1.760 1.00 68.44 113 GLY A C 1
ATOM 891 O O . GLY A 1 113 ? -33.249 -8.765 -0.626 1.00 68.44 113 GLY A O 1
ATOM 892 N N . PRO A 1 114 ? -33.175 -9.428 -2.775 1.00 69.81 114 PRO A N 1
ATOM 893 C CA . PRO A 1 114 ? -34.230 -10.418 -2.622 1.00 69.81 114 PRO A CA 1
ATOM 894 C C . PRO A 1 114 ? -33.897 -11.396 -1.490 1.00 69.81 114 PRO A C 1
ATOM 896 O O . PRO A 1 114 ? -32.852 -12.045 -1.488 1.00 69.81 114 PRO A O 1
ATOM 899 N N . VAL A 1 115 ? -34.804 -11.486 -0.519 1.00 71.00 115 VAL A N 1
ATOM 900 C CA . VAL A 1 115 ? -34.731 -12.461 0.569 1.00 71.00 115 VAL A CA 1
ATOM 901 C C . VAL A 1 115 ? -35.204 -13.804 0.023 1.00 71.00 115 VAL A C 1
ATOM 903 O O . VAL A 1 115 ? -36.298 -13.901 -0.535 1.00 71.00 115 VAL A O 1
ATOM 906 N N . LEU A 1 116 ? -34.387 -14.847 0.183 1.00 57.50 116 LEU A N 1
ATOM 907 C CA . LEU A 1 116 ? -34.801 -16.217 -0.109 1.00 57.50 116 LEU A CA 1
ATOM 908 C C . LEU A 1 116 ? -35.940 -16.602 0.841 1.00 57.50 116 LEU A C 1
ATOM 910 O O . LEU A 1 116 ? -35.737 -16.745 2.046 1.00 57.50 116 LEU A O 1
ATOM 914 N N . VAL A 1 117 ? -37.144 -16.763 0.297 1.00 65.12 117 VAL A N 1
ATOM 915 C CA . VAL A 1 117 ? -38.278 -17.315 1.040 1.00 65.12 117 VAL A CA 1
ATOM 916 C C . VAL A 1 117 ? -38.014 -18.806 1.227 1.00 65.12 117 VAL A C 1
ATOM 918 O O . VAL A 1 117 ? -37.986 -19.560 0.255 1.00 65.12 117 VAL A O 1
ATOM 921 N N . ALA A 1 118 ? -37.794 -19.231 2.472 1.00 62.03 118 ALA A N 1
ATOM 922 C CA . ALA A 1 118 ? -37.788 -20.647 2.810 1.00 62.03 118 ALA A CA 1
ATOM 923 C C . ALA A 1 118 ? -39.168 -21.239 2.493 1.00 62.03 118 ALA A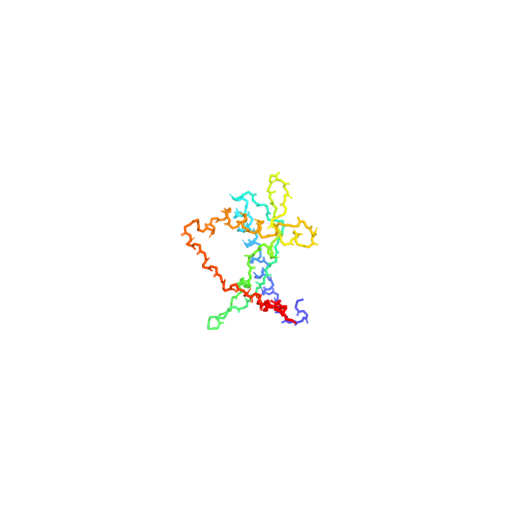 C 1
ATOM 925 O O . ALA A 1 118 ? -40.196 -20.674 2.870 1.00 62.03 118 ALA A O 1
ATOM 926 N N . SER A 1 119 ? -39.168 -22.359 1.772 1.00 49.28 119 SER A N 1
ATOM 927 C CA . SER A 1 119 ? -40.355 -23.091 1.345 1.00 49.28 119 SER A CA 1
ATOM 928 C C . SER A 1 119 ? -41.302 -23.333 2.520 1.00 49.28 119 SER A C 1
ATOM 930 O O . SER A 1 119 ? -40.963 -24.036 3.469 1.00 49.28 119 SER A O 1
ATOM 932 N N . THR A 1 120 ? -42.497 -22.755 2.455 1.00 44.16 120 THR A N 1
ATOM 933 C CA . THR A 1 120 ? -43.594 -23.028 3.380 1.00 44.16 120 THR A CA 1
ATOM 934 C C . THR A 1 120 ? -43.979 -24.504 3.277 1.00 44.16 120 THR A C 1
ATOM 936 O O . THR A 1 120 ? -44.488 -24.949 2.248 1.00 44.16 120 THR A O 1
ATOM 939 N N . GLU A 1 121 ? -43.753 -25.280 4.337 1.00 54.22 121 GLU A N 1
ATOM 940 C CA . GLU A 1 121 ? -44.397 -26.587 4.475 1.00 54.22 121 GLU A CA 1
ATOM 941 C C . GLU A 1 121 ? -45.919 -26.387 4.602 1.00 54.22 121 GLU A C 1
ATOM 943 O O . GLU A 1 121 ? -46.367 -25.514 5.354 1.00 54.22 121 GLU A O 1
ATOM 948 N N . PRO A 1 122 ? -46.752 -27.158 3.880 1.00 49.66 122 PRO A N 1
ATOM 949 C CA . PRO A 1 122 ? -48.196 -27.035 4.001 1.00 49.66 122 PRO A CA 1
ATOM 950 C C . PRO A 1 122 ? -48.672 -27.645 5.331 1.00 49.66 122 PRO A C 1
ATOM 952 O O . PRO A 1 122 ? -48.206 -28.722 5.714 1.00 49.66 122 PRO A O 1
ATOM 955 N N . PRO A 1 123 ? -49.655 -27.036 6.020 1.00 54.28 123 PRO A N 1
ATOM 956 C CA . PRO A 1 123 ? -50.212 -27.618 7.228 1.00 54.28 123 PRO A CA 1
ATOM 957 C C . PRO A 1 123 ? -51.067 -28.827 6.836 1.00 54.28 123 PRO A C 1
ATOM 959 O O . PRO A 1 123 ? -52.113 -28.685 6.204 1.00 54.28 123 PRO A O 1
ATOM 962 N N . LYS A 1 124 ? -50.646 -30.036 7.213 1.00 49.66 124 LYS A N 1
ATOM 963 C CA . LYS A 1 124 ? -51.497 -31.231 7.133 1.00 49.66 124 LYS A CA 1
ATOM 964 C C . LYS A 1 124 ? -51.905 -31.685 8.524 1.00 49.66 124 LYS A C 1
ATOM 966 O O . LYS A 1 124 ? -51.384 -32.645 9.076 1.00 49.66 124 LYS A O 1
ATOM 971 N N . GLY A 1 125 ? -52.898 -30.984 9.055 1.00 49.25 125 GLY A N 1
ATOM 972 C CA . GLY A 1 125 ? -53.809 -31.512 10.056 1.00 49.25 125 GLY A CA 1
ATOM 973 C C . GLY A 1 125 ? -55.229 -31.403 9.520 1.00 49.25 125 GLY A C 1
ATOM 974 O O . GLY A 1 125 ? -55.816 -30.331 9.586 1.00 49.25 125 GLY A O 1
ATOM 975 N N . LEU A 1 126 ? -55.788 -32.501 9.011 1.00 39.19 126 LEU A N 1
ATOM 976 C CA . LEU A 1 126 ? -57.237 -32.669 8.956 1.00 39.19 126 LEU A CA 1
ATOM 977 C C . LEU A 1 126 ? -57.559 -34.098 9.391 1.00 39.19 126 LEU A C 1
ATOM 979 O O . LEU A 1 126 ? -57.242 -35.065 8.702 1.00 39.19 126 LEU A O 1
ATOM 983 N N . LYS A 1 127 ? -58.114 -34.193 10.599 1.00 43.25 127 LYS A N 1
ATOM 984 C CA . LYS A 1 127 ? -58.711 -35.400 11.159 1.00 43.25 127 LYS A CA 1
ATOM 985 C C . LYS A 1 127 ? -60.031 -35.665 10.437 1.00 43.25 127 LYS A C 1
ATOM 987 O O . LYS A 1 127 ? -60.854 -34.756 10.376 1.00 43.25 127 LYS A O 1
ATOM 992 N N . HIS A 1 128 ? -60.242 -36.904 10.014 1.00 42.31 128 HIS A N 1
ATOM 993 C CA . HIS A 1 128 ? -61.534 -37.578 10.096 1.00 42.31 128 HIS A CA 1
ATOM 994 C C . HIS A 1 128 ? -61.285 -39.005 10.567 1.00 42.31 128 HIS A C 1
ATOM 996 O O . HIS A 1 128 ? -60.315 -39.613 10.063 1.00 42.31 128 HIS A O 1
#

Foldseek 3Di:
DVVVPPDDPVVVVLVVVVLVVVCVVVQVLLVVLQKGFPDFDWDWDWDDDDPDTDIDTDDDDALAGTFIARNPPRHTLHCVCVVVVVDCNVVSRVSSCVSSVVDDPPDPPDPPDDDPDDDDDDDPDDDD

Secondary structure (DSSP, 8-state):
-GGGTSS-HHHHHHHHHHHHHHHHHHHHHHHHTTEEEEEE--EEEEEEETTEEEEEEES--STTTEEEEETTT--B-STHHHHTT---HHHHHHHHHHHTT-S-TTSPPPP-PPP-------------

Solvent-accessible surface area (backbone atoms only — not comparable to full-atom values): 7951 Å² total; per-residue (Å²): 98,59,93,74,67,76,41,53,74,69,55,49,53,52,49,52,56,49,50,52,53,48,48,56,52,51,40,52,56,34,47,76,55,50,26,40,64,77,51,72,56,81,47,74,41,82,47,72,62,84,94,44,74,43,84,40,86,41,93,65,90,46,45,80,36,29,43,34,26,35,64,90,77,65,46,69,38,17,47,61,19,64,80,66,72,65,55,64,53,68,59,26,46,50,49,53,35,50,60,71,61,71,61,63,92,80,61,75,81,77,76,82,68,89,77,84,77,76,81,80,78,79,89,86,81,80,90,128